Protein AF-X1L739-F1 (afdb_monomer_lite)

Radius of gyration: 18.09 Å; chains: 1; bounding box: 37×36×47 Å

Organism: NCBI:txid412755

Sequence (131 aa):
MDHFLAVVSIPIITRIGLRYIDECPLPSKNNETFREYYNSVFPIDRFNIADANEMVFRTSVKKGNFYLTYRESLQKQKDEYKLFLDFDGFANNIPSEKYLEVTDKLHEIISQEYERTIKEPVYEYMRKKGD

Secondary structure (DSSP, 8-state):
-HHHHTTS---EEEEEEEEEEEEE--SS-SHHHHHHHB---S-TTTS-TTT-S-EEEEEEEEETTEEEEEEEEEEEETTEEEEEEEEEEEEEEEEGGGHHHHHHHHHHHHHHHHHHHB-HHHHHHHHHH--

Foldseek 3Di:
DVVVCVVDPDFWDFKDKDKDKDFFDDPDQFPVSDVQWWPDPPPCVVPTSNPDAKDWDWDWDDDDQKIKIWIWIWHDDPNDIIIMIMIMMMGGTHGPVCNVVSVVVSVVVRVVVVPNTTDPVRVVVVVVVVD

Structure (mmCIF, N/CA/C/O backbone):
data_AF-X1L739-F1
#
_entry.id   AF-X1L739-F1
#
loop_
_atom_site.group_PDB
_atom_site.id
_atom_site.type_symbol
_atom_site.label_atom_id
_atom_site.label_alt_id
_atom_site.label_comp_id
_atom_site.label_asym_id
_atom_site.label_entity_id
_atom_site.label_seq_id
_atom_site.pdbx_PDB_ins_code
_atom_site.Cartn_x
_atom_site.Cartn_y
_atom_site.Cartn_z
_atom_site.occupancy
_atom_site.B_iso_or_equiv
_atom_site.auth_seq_id
_atom_site.auth_comp_id
_atom_site.auth_asym_id
_atom_site.auth_atom_id
_atom_site.pdbx_PDB_model_num
ATOM 1 N N . MET A 1 1 ? -10.446 19.240 17.369 1.00 65.25 1 MET A N 1
ATOM 2 C CA . MET A 1 1 ? -11.460 18.182 17.558 1.00 65.25 1 MET A CA 1
ATOM 3 C C . MET A 1 1 ? -11.833 18.052 19.034 1.00 65.25 1 MET A C 1
ATOM 5 O O . MET A 1 1 ? -13.018 18.007 19.321 1.00 65.25 1 MET A O 1
ATOM 9 N N . ASP A 1 2 ? -10.883 18.135 19.969 1.00 73.25 2 ASP A N 1
ATOM 10 C CA . ASP A 1 2 ? -11.175 18.039 21.416 1.00 73.25 2 ASP A CA 1
ATOM 11 C C . ASP A 1 2 ? -12.203 19.065 21.921 1.00 73.25 2 ASP A C 1
ATOM 13 O O . ASP A 1 2 ? -13.163 18.700 22.589 1.00 73.25 2 ASP A O 1
ATOM 17 N N . HIS A 1 3 ? -12.093 20.335 21.513 1.00 77.12 3 HIS A N 1
ATOM 18 C CA . HIS A 1 3 ? -13.101 21.355 21.844 1.00 77.12 3 HIS A CA 1
ATOM 19 C C . HIS A 1 3 ? -14.485 21.075 21.241 1.00 77.12 3 HIS A C 1
ATOM 21 O O . HIS A 1 3 ? -15.494 21.468 21.814 1.00 77.12 3 HIS A O 1
ATOM 27 N N . PHE A 1 4 ? -14.541 20.400 20.091 1.00 78.12 4 PHE A N 1
ATOM 28 C CA . PHE A 1 4 ? -15.799 20.023 19.453 1.00 78.12 4 PHE A CA 1
ATOM 29 C C . PHE A 1 4 ? -16.448 18.848 20.192 1.00 78.12 4 PHE A C 1
ATOM 31 O O . PHE A 1 4 ? -17.629 18.921 20.514 1.00 78.12 4 PHE A O 1
ATOM 38 N N . LEU A 1 5 ? -15.668 17.821 20.545 1.00 76.62 5 LEU A N 1
ATOM 39 C CA . LEU A 1 5 ? -16.141 16.668 21.320 1.00 76.62 5 LEU A CA 1
ATOM 40 C C . LEU A 1 5 ? -16.535 17.040 22.760 1.00 76.62 5 LEU A C 1
ATOM 42 O O . LEU A 1 5 ? -17.413 16.408 23.338 1.00 76.62 5 LEU A O 1
ATOM 46 N N . ALA A 1 6 ? -15.939 18.095 23.326 1.00 74.38 6 ALA A N 1
ATOM 47 C CA . ALA A 1 6 ? -16.326 18.631 24.631 1.00 74.38 6 ALA A CA 1
ATOM 48 C C . ALA A 1 6 ? -17.724 19.283 24.632 1.00 74.38 6 ALA A C 1
ATOM 50 O O . ALA A 1 6 ? -18.363 19.363 25.678 1.00 74.38 6 ALA A O 1
ATOM 51 N N . VAL A 1 7 ? -18.193 19.756 23.473 1.00 81.25 7 VAL A N 1
ATOM 52 C CA . VAL A 1 7 ? -19.502 20.414 23.309 1.00 81.25 7 VAL A CA 1
ATOM 53 C C . VAL A 1 7 ? -20.534 19.457 22.707 1.00 81.25 7 VAL A C 1
ATOM 55 O O . VAL A 1 7 ? -21.713 19.516 23.051 1.00 81.25 7 VAL A O 1
ATOM 58 N N . VAL A 1 8 ? -20.099 18.558 21.823 1.00 79.19 8 VAL A N 1
ATOM 59 C CA . VAL A 1 8 ? -20.938 17.593 21.111 1.00 79.19 8 VAL A CA 1
ATOM 60 C C . VAL A 1 8 ? -20.492 16.182 21.473 1.00 79.19 8 VAL A C 1
ATOM 62 O O . VAL A 1 8 ? -19.440 15.717 21.039 1.00 79.19 8 VAL A O 1
ATOM 65 N N . SER A 1 9 ? -21.330 15.477 22.234 1.00 78.06 9 SER A N 1
ATOM 66 C CA . SER A 1 9 ? -21.093 14.073 22.571 1.00 78.06 9 SER A CA 1
ATOM 67 C C . SER A 1 9 ? -21.234 13.200 21.326 1.00 78.06 9 SER A C 1
ATOM 69 O O . SER A 1 9 ? -22.338 12.949 20.839 1.00 78.06 9 SER A O 1
ATOM 71 N N . ILE A 1 10 ? -20.101 12.731 20.811 1.00 83.38 10 ILE A N 1
ATOM 72 C CA . ILE A 1 10 ? -20.047 11.637 19.845 1.00 83.38 10 ILE A CA 1
ATOM 73 C C . ILE A 1 10 ? -19.595 10.412 20.633 1.00 83.38 10 ILE A C 1
ATOM 75 O O . ILE A 1 10 ? -18.419 10.324 20.959 1.00 83.38 10 ILE A O 1
ATOM 79 N N . PRO A 1 11 ? -20.475 9.466 20.988 1.00 84.12 11 PRO A N 1
ATOM 80 C CA . PRO A 1 11 ? -20.056 8.311 21.779 1.00 84.12 11 PRO A CA 1
ATOM 81 C C . PRO A 1 11 ? -19.179 7.356 20.959 1.00 84.12 11 PRO A C 1
ATOM 83 O O . PRO A 1 11 ? -18.245 6.756 21.482 1.00 84.12 11 PRO A O 1
ATOM 86 N N . ILE A 1 12 ? -19.474 7.213 19.664 1.00 93.19 12 ILE A N 1
ATOM 87 C CA . ILE A 1 12 ? -18.800 6.274 18.767 1.00 93.19 12 ILE A CA 1
ATOM 88 C C . ILE A 1 12 ? -18.621 6.928 17.396 1.00 93.19 12 ILE A C 1
ATOM 90 O O . ILE A 1 12 ? -19.576 7.419 16.796 1.00 93.19 12 ILE A O 1
ATOM 94 N N . ILE A 1 13 ? -17.400 6.878 16.876 1.00 93.50 13 ILE A N 1
ATOM 95 C CA . ILE A 1 13 ? -17.056 7.175 15.489 1.00 93.50 13 ILE A CA 1
ATOM 96 C C . ILE A 1 13 ? -17.174 5.870 14.696 1.00 93.50 13 ILE A C 1
ATOM 98 O O . ILE A 1 13 ? -16.480 4.891 14.970 1.00 93.50 13 ILE A O 1
ATOM 102 N N . THR A 1 14 ? -18.060 5.836 13.702 1.00 95.56 14 THR A N 1
ATOM 103 C CA . THR A 1 14 ? -18.358 4.612 12.935 1.00 95.56 14 THR A CA 1
ATOM 104 C C . THR A 1 14 ? -17.152 4.092 12.163 1.00 95.56 14 THR A C 1
ATOM 10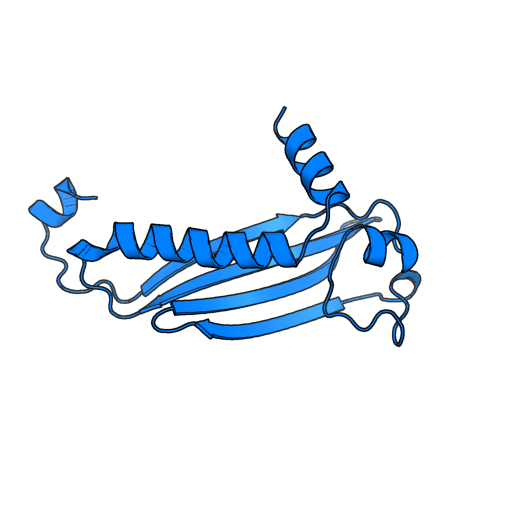6 O O . THR A 1 14 ? -16.930 2.882 12.135 1.00 95.56 14 THR A O 1
ATOM 109 N N . ARG A 1 15 ? -16.351 4.990 11.580 1.00 95.56 15 ARG A N 1
ATOM 110 C CA . ARG A 1 15 ? -15.107 4.661 10.883 1.00 95.56 15 ARG A CA 1
ATOM 111 C C . ARG A 1 15 ? -14.105 5.803 10.985 1.00 95.56 15 ARG A C 1
ATOM 113 O O . ARG A 1 15 ? -14.437 6.945 10.682 1.00 95.56 15 ARG A O 1
ATOM 120 N N . ILE A 1 16 ? -12.863 5.460 11.300 1.00 97.00 16 ILE A N 1
ATOM 121 C CA . ILE A 1 16 ? -11.695 6.312 11.063 1.00 97.00 16 ILE A CA 1
ATOM 122 C C . ILE A 1 16 ? -10.875 5.639 9.972 1.00 97.00 16 ILE A C 1
ATOM 124 O O . ILE A 1 16 ? -10.650 4.431 10.026 1.00 97.00 16 ILE A O 1
ATOM 128 N N . GLY A 1 17 ? -10.460 6.401 8.966 1.00 97.19 17 GLY A N 1
ATOM 129 C CA . GLY A 1 17 ? -9.564 5.897 7.936 1.00 97.19 17 GLY A CA 1
ATOM 130 C C . GLY A 1 17 ? -8.531 6.929 7.538 1.00 97.19 17 GLY A C 1
ATOM 131 O O . GLY A 1 17 ? -8.786 8.129 7.605 1.00 97.19 17 GLY A O 1
ATOM 132 N N . LEU A 1 18 ? -7.385 6.421 7.118 1.00 97.75 18 LEU A N 1
ATOM 133 C CA . LEU A 1 18 ? -6.225 7.166 6.679 1.00 97.75 18 LEU A CA 1
ATOM 134 C C . LEU A 1 18 ? -5.720 6.506 5.400 1.00 97.75 18 LEU A C 1
ATOM 136 O O . LEU A 1 18 ? -5.549 5.288 5.359 1.00 97.75 18 LEU A O 1
ATOM 140 N N . ARG A 1 19 ? -5.514 7.304 4.353 1.00 97.50 19 ARG A N 1
ATOM 141 C CA . ARG A 1 19 ? -5.125 6.793 3.043 1.00 97.50 19 ARG A CA 1
ATOM 142 C C . ARG A 1 19 ? -3.943 7.567 2.491 1.00 97.50 19 ARG A C 1
ATOM 144 O O . ARG A 1 19 ? -4.006 8.792 2.416 1.00 97.50 19 ARG A O 1
ATOM 151 N N . TYR A 1 20 ? -2.922 6.835 2.067 1.00 96.12 20 TYR A N 1
ATOM 152 C CA . TYR A 1 20 ? -1.761 7.360 1.359 1.00 96.12 20 TYR A CA 1
ATOM 153 C C . TYR A 1 20 ? -1.761 6.806 -0.058 1.00 96.12 20 TYR A C 1
ATOM 155 O O . TYR A 1 20 ? -1.925 5.603 -0.256 1.00 96.12 20 TYR A O 1
ATOM 163 N N . ILE A 1 21 ? -1.632 7.700 -1.034 1.00 95.38 21 ILE A N 1
ATOM 164 C CA . ILE A 1 21 ? -1.532 7.348 -2.447 1.00 95.38 21 ILE A CA 1
ATOM 165 C C . ILE A 1 21 ? -0.303 8.055 -2.984 1.00 95.38 21 ILE A C 1
ATOM 167 O O . ILE A 1 21 ? -0.296 9.282 -3.077 1.00 95.38 21 ILE A O 1
ATOM 171 N N . ASP A 1 22 ? 0.696 7.273 -3.361 1.00 93.06 22 ASP A N 1
ATOM 172 C CA . ASP A 1 22 ? 1.959 7.785 -3.857 1.00 93.06 22 ASP A CA 1
ATOM 173 C C . ASP A 1 22 ? 2.152 7.415 -5.321 1.00 93.06 22 ASP A C 1
ATOM 175 O O . ASP A 1 22 ? 1.992 6.267 -5.741 1.00 93.06 22 ASP A O 1
ATOM 179 N N . GLU A 1 23 ? 2.509 8.431 -6.101 1.00 92.50 23 GLU A N 1
ATOM 180 C CA . GLU A 1 23 ? 3.074 8.263 -7.431 1.00 92.50 23 GLU A CA 1
ATOM 181 C C . GLU A 1 23 ? 4.578 8.030 -7.274 1.00 92.50 23 GLU A C 1
ATOM 183 O O . GLU A 1 23 ? 5.332 8.957 -6.960 1.00 92.50 23 GLU A O 1
ATOM 188 N N . CYS A 1 24 ? 5.005 6.787 -7.465 1.00 92.00 24 CYS A N 1
ATOM 189 C CA . CYS A 1 24 ? 6.376 6.367 -7.227 1.00 92.00 24 CYS A CA 1
ATOM 190 C C . CYS A 1 24 ? 7.202 6.378 -8.529 1.00 92.00 24 CYS A C 1
ATOM 192 O O . CYS A 1 24 ? 6.665 6.157 -9.622 1.00 92.00 24 CYS A O 1
ATOM 194 N N . PRO A 1 25 ? 8.521 6.633 -8.441 1.00 90.56 25 PRO A N 1
ATOM 195 C CA . PRO A 1 25 ? 9.383 6.743 -9.610 1.00 90.56 25 PRO A CA 1
ATOM 196 C C . PRO A 1 25 ? 9.555 5.394 -10.317 1.00 90.56 25 PRO A C 1
ATOM 198 O O . PRO A 1 25 ? 9.890 4.384 -9.702 1.00 90.56 25 PRO A O 1
ATOM 201 N N . LEU A 1 26 ? 9.413 5.384 -11.640 1.00 91.94 26 LEU A N 1
ATOM 202 C CA . LEU A 1 26 ? 9.776 4.242 -12.478 1.00 91.94 26 LEU A CA 1
ATOM 203 C C . LEU A 1 26 ? 10.653 4.736 -13.638 1.00 91.94 26 LEU A C 1
ATOM 205 O O . LEU A 1 26 ? 10.141 4.947 -14.736 1.00 91.94 26 LEU A O 1
ATOM 209 N N . PRO A 1 27 ? 11.963 4.964 -13.410 1.00 91.00 27 PRO A N 1
ATOM 210 C CA . PRO A 1 27 ? 12.843 5.590 -14.405 1.00 91.00 27 PRO A CA 1
ATOM 211 C C . PRO A 1 27 ? 12.937 4.814 -15.719 1.00 91.00 27 PRO A C 1
ATOM 213 O O . PRO A 1 27 ? 13.209 5.377 -16.776 1.00 91.00 27 PRO A O 1
ATOM 216 N N . SER A 1 28 ? 12.746 3.499 -15.661 1.00 93.12 28 SER A N 1
ATOM 217 C CA . SER A 1 28 ? 12.672 2.632 -16.828 1.00 93.12 28 SER A CA 1
ATOM 218 C C . SER A 1 28 ? 11.700 1.491 -16.555 1.00 93.12 28 SER A C 1
ATOM 220 O O . SER A 1 28 ? 11.721 0.874 -15.491 1.00 93.12 28 SER A O 1
ATOM 222 N N . LYS A 1 29 ? 10.833 1.203 -17.527 1.00 93.25 29 LYS A N 1
ATOM 223 C CA . LYS A 1 29 ? 9.832 0.133 -17.444 1.00 93.25 29 LYS A CA 1
ATOM 224 C C . LYS A 1 29 ? 10.456 -1.205 -17.851 1.00 93.25 29 LYS A C 1
ATOM 226 O O . LYS A 1 29 ? 10.187 -1.721 -18.931 1.00 93.25 29 LYS A O 1
ATOM 231 N N . ASN A 1 30 ? 11.323 -1.739 -17.000 1.00 95.38 30 ASN A N 1
ATOM 232 C CA . ASN A 1 30 ? 11.928 -3.061 -17.158 1.00 95.38 30 ASN A CA 1
ATOM 233 C C . ASN A 1 30 ? 11.999 -3.781 -15.802 1.00 95.38 30 ASN A C 1
ATOM 235 O O . ASN A 1 30 ? 11.826 -3.169 -14.744 1.00 95.38 30 ASN A O 1
ATOM 239 N N . ASN A 1 31 ? 12.211 -5.094 -15.841 1.00 96.19 31 ASN A N 1
ATOM 240 C CA . ASN A 1 31 ? 12.191 -5.928 -14.644 1.00 96.19 31 ASN A CA 1
ATOM 241 C C . ASN A 1 31 ? 13.358 -5.615 -13.697 1.00 96.19 31 ASN A C 1
ATOM 243 O O . ASN A 1 31 ? 13.200 -5.732 -12.484 1.00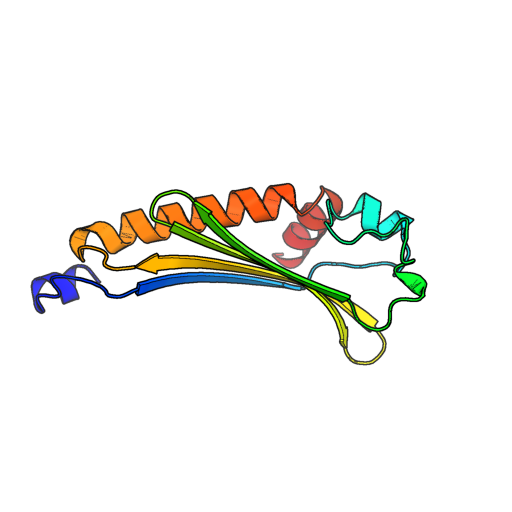 96.19 31 ASN A O 1
ATOM 247 N N . GLU A 1 32 ? 14.519 -5.226 -14.222 1.00 96.62 32 GLU A N 1
ATOM 248 C CA . GLU A 1 32 ? 15.712 -4.900 -13.439 1.00 96.62 32 GLU A CA 1
ATOM 249 C C . GLU A 1 32 ? 15.461 -3.682 -12.546 1.00 96.62 32 GLU A C 1
ATOM 251 O O . GLU A 1 32 ? 15.562 -3.784 -11.323 1.00 96.62 32 GLU A O 1
ATOM 256 N N . THR A 1 33 ? 15.030 -2.568 -13.141 1.00 95.25 33 THR A N 1
ATOM 257 C CA . THR A 1 33 ? 14.656 -1.339 -12.436 1.00 95.25 33 THR A CA 1
ATOM 258 C C . THR A 1 33 ? 13.528 -1.605 -11.445 1.00 95.25 33 THR A C 1
ATOM 260 O O . THR A 1 33 ? 13.571 -1.131 -10.312 1.00 95.25 33 THR A O 1
ATOM 263 N N . PHE A 1 34 ? 12.532 -2.408 -11.823 1.00 95.38 34 PHE A N 1
ATOM 264 C CA . PHE A 1 34 ? 11.423 -2.712 -10.925 1.00 95.38 34 PHE A CA 1
ATOM 265 C C . PHE A 1 34 ? 11.871 -3.490 -9.678 1.00 95.38 34 PHE A C 1
ATOM 267 O O . PHE A 1 34 ? 11.470 -3.148 -8.566 1.00 95.38 34 PHE A O 1
ATOM 274 N N . ARG A 1 35 ? 12.762 -4.482 -9.836 1.00 96.38 35 ARG A N 1
ATOM 275 C CA . ARG A 1 35 ? 13.374 -5.211 -8.708 1.00 96.38 35 ARG A CA 1
ATOM 276 C C . ARG A 1 35 ? 14.254 -4.318 -7.854 1.00 96.38 35 ARG A C 1
ATOM 278 O O . ARG A 1 35 ? 14.319 -4.526 -6.647 1.00 96.38 35 ARG A O 1
ATOM 285 N N . GLU A 1 36 ? 14.968 -3.380 -8.456 1.00 97.00 36 GLU A N 1
ATOM 286 C CA . GLU A 1 36 ? 15.854 -2.466 -7.737 1.00 97.00 36 GLU A CA 1
ATOM 287 C C . GLU A 1 36 ? 15.067 -1.476 -6.866 1.00 97.00 36 GLU A C 1
ATOM 289 O O . GLU A 1 36 ? 15.489 -1.170 -5.752 1.00 97.00 36 GLU A O 1
ATOM 294 N N . TYR A 1 37 ? 13.896 -1.033 -7.330 1.00 96.50 37 TYR A N 1
ATOM 295 C CA . TYR A 1 37 ? 13.112 0.013 -6.668 1.00 96.50 37 TYR A CA 1
ATOM 296 C C . TYR A 1 37 ? 12.051 -0.534 -5.702 1.00 96.50 37 TYR A C 1
ATOM 298 O O . TYR A 1 37 ? 11.704 0.151 -4.739 1.00 96.50 37 TYR A O 1
ATOM 306 N N . TYR A 1 38 ? 11.550 -1.756 -5.921 1.00 96.81 38 TYR A N 1
ATOM 307 C CA . TYR A 1 38 ? 10.381 -2.272 -5.205 1.00 96.81 38 TYR A CA 1
ATOM 308 C C . TYR A 1 38 ? 10.545 -3.723 -4.737 1.00 96.81 38 TYR A C 1
ATOM 310 O O . TYR A 1 38 ? 11.191 -4.555 -5.378 1.00 96.81 38 TYR A O 1
ATOM 318 N N . ASN A 1 39 ? 9.905 -4.046 -3.614 1.00 96.56 39 ASN A N 1
ATOM 319 C CA . ASN A 1 39 ? 9.558 -5.405 -3.195 1.00 96.56 39 ASN A CA 1
ATOM 320 C C . ASN A 1 39 ? 8.126 -5.723 -3.655 1.00 96.56 39 ASN A C 1
ATOM 322 O O . ASN A 1 39 ? 7.240 -5.996 -2.846 1.00 96.56 39 ASN A O 1
ATOM 326 N N . SER A 1 40 ? 7.894 -5.623 -4.963 1.00 94.00 40 SER A N 1
ATOM 327 C CA . SER A 1 40 ? 6.570 -5.830 -5.547 1.00 94.00 40 SER A CA 1
ATOM 328 C C . SER A 1 40 ? 6.076 -7.266 -5.368 1.00 94.00 40 SER A C 1
ATOM 330 O O . SER A 1 40 ? 6.843 -8.229 -5.426 1.00 94.00 40 SER A O 1
ATOM 332 N N . VAL A 1 41 ? 4.761 -7.404 -5.215 1.00 92.44 41 VAL A N 1
ATOM 333 C CA . VAL A 1 41 ? 4.069 -8.701 -5.230 1.00 92.44 41 VAL A CA 1
ATOM 334 C C . VAL A 1 41 ? 3.736 -9.170 -6.648 1.00 92.44 41 VAL A C 1
ATOM 336 O O . VAL A 1 41 ? 3.302 -10.309 -6.839 1.00 92.44 41 VAL A O 1
ATOM 339 N N . PHE A 1 42 ? 3.904 -8.307 -7.653 1.00 92.56 42 PHE A N 1
ATOM 340 C CA . PHE A 1 42 ? 3.660 -8.659 -9.042 1.00 92.56 42 PHE A CA 1
ATOM 341 C C . PHE A 1 42 ? 4.713 -9.671 -9.528 1.00 92.56 42 PHE A C 1
ATOM 343 O O . PHE A 1 42 ? 5.913 -9.432 -9.377 1.00 92.56 42 PHE A O 1
ATOM 350 N N . PRO A 1 43 ? 4.308 -10.807 -10.129 1.00 94.00 43 PRO A N 1
ATOM 351 C CA . PRO A 1 43 ? 5.236 -11.874 -10.484 1.00 94.00 43 PRO A CA 1
ATOM 352 C C . PRO A 1 43 ? 5.973 -11.553 -11.793 1.00 94.00 43 PRO A C 1
ATOM 354 O O . PRO A 1 43 ? 5.708 -12.153 -12.836 1.00 94.00 43 PRO A O 1
ATOM 357 N N . ILE A 1 44 ? 6.921 -10.617 -11.726 1.00 93.56 44 ILE A N 1
ATOM 358 C CA . ILE A 1 44 ? 7.725 -10.119 -12.857 1.00 93.56 44 ILE A CA 1
ATOM 359 C C . ILE A 1 44 ? 8.523 -11.199 -13.599 1.00 93.56 44 ILE A C 1
ATOM 361 O O . ILE A 1 44 ? 8.840 -11.032 -14.775 1.00 93.56 44 ILE A O 1
ATOM 365 N N . ASP A 1 45 ? 8.816 -12.327 -12.947 1.00 93.25 45 ASP A N 1
ATOM 366 C CA . ASP A 1 45 ? 9.454 -13.485 -13.590 1.00 93.25 45 ASP A CA 1
ATOM 367 C C . ASP A 1 45 ? 8.510 -14.199 -14.569 1.00 93.25 45 ASP A C 1
ATOM 369 O O . ASP A 1 45 ? 8.956 -14.867 -15.497 1.00 93.25 45 ASP A O 1
ATOM 373 N N . ARG A 1 46 ? 7.193 -14.066 -14.362 1.00 95.12 46 ARG A N 1
ATOM 374 C CA . ARG A 1 46 ? 6.151 -14.641 -15.224 1.00 95.12 46 ARG A CA 1
ATOM 375 C C . ARG A 1 46 ? 5.622 -13.635 -16.237 1.00 95.12 46 ARG A C 1
ATOM 377 O O . ARG A 1 46 ? 5.266 -14.027 -17.343 1.00 95.12 46 ARG A O 1
ATOM 384 N N . PHE A 1 47 ? 5.538 -12.365 -15.850 1.00 95.00 47 PHE A N 1
ATOM 385 C CA . PHE A 1 47 ? 5.018 -11.290 -16.686 1.00 95.00 47 PHE A CA 1
ATOM 386 C C . PHE A 1 47 ? 6.025 -10.146 -16.718 1.00 95.00 47 PHE A C 1
ATOM 388 O O . PHE A 1 47 ? 6.163 -9.409 -15.745 1.00 95.00 47 PHE A O 1
ATOM 395 N N . ASN A 1 48 ? 6.729 -9.995 -17.838 1.00 94.56 48 ASN A N 1
ATOM 396 C CA . ASN A 1 48 ? 7.685 -8.910 -18.008 1.00 94.56 48 ASN A CA 1
ATOM 397 C C . ASN A 1 48 ? 6.968 -7.555 -17.941 1.00 94.56 48 ASN A C 1
ATOM 399 O O . ASN A 1 48 ? 6.026 -7.302 -18.696 1.00 94.56 48 ASN A O 1
ATOM 403 N N . ILE A 1 49 ? 7.421 -6.670 -17.052 1.00 94.44 49 ILE A N 1
ATOM 404 C CA . ILE A 1 49 ? 6.795 -5.360 -16.876 1.00 94.44 49 ILE A CA 1
ATOM 405 C C . ILE A 1 49 ? 6.935 -4.487 -18.126 1.00 94.44 49 ILE A C 1
ATOM 407 O O . ILE A 1 49 ? 6.057 -3.668 -18.390 1.00 94.44 49 ILE A O 1
ATOM 411 N N . ALA A 1 50 ? 7.981 -4.688 -18.936 1.00 94.44 50 ALA A N 1
ATOM 412 C CA . ALA A 1 50 ? 8.157 -3.972 -20.199 1.00 94.44 50 ALA A CA 1
ATOM 413 C C . ALA A 1 50 ? 6.951 -4.170 -21.133 1.00 94.44 50 ALA A C 1
ATOM 415 O O . ALA A 1 50 ? 6.464 -3.206 -21.728 1.00 94.44 50 ALA A O 1
ATOM 416 N N . ASP A 1 51 ? 6.387 -5.377 -21.139 1.00 94.19 51 ASP A N 1
ATOM 417 C CA . ASP A 1 51 ? 5.272 -5.780 -22.000 1.00 94.19 51 ASP A CA 1
ATOM 418 C C . ASP A 1 51 ? 3.893 -5.573 -21.339 1.00 94.19 51 ASP A C 1
ATOM 420 O O . ASP A 1 51 ? 2.855 -5.656 -21.997 1.00 94.19 51 ASP A O 1
ATOM 424 N N . ALA A 1 52 ? 3.848 -5.272 -20.035 1.00 92.25 52 ALA A N 1
ATOM 425 C CA . ALA A 1 52 ? 2.602 -5.104 -19.288 1.00 92.25 52 ALA A CA 1
ATOM 426 C C . ALA A 1 52 ? 1.891 -3.782 -19.637 1.00 92.25 52 ALA A C 1
ATOM 428 O O . ALA A 1 52 ? 2.401 -2.700 -19.348 1.00 92.25 52 ALA A O 1
ATOM 429 N N . ASN A 1 53 ? 0.697 -3.846 -20.227 1.00 89.69 53 ASN A N 1
ATOM 430 C CA . ASN A 1 53 ? -0.109 -2.647 -20.516 1.00 89.69 53 ASN A CA 1
ATOM 431 C C . ASN A 1 53 ? -0.864 -2.124 -19.285 1.00 89.69 53 ASN A C 1
ATOM 433 O O . ASN A 1 53 ? -1.085 -0.923 -19.153 1.00 89.69 53 ASN A O 1
ATOM 437 N N . GLU A 1 54 ? -1.240 -3.027 -18.383 1.00 89.75 54 GLU A N 1
ATOM 438 C CA . GLU A 1 54 ? -1.918 -2.729 -17.127 1.00 89.75 54 GLU A CA 1
ATOM 439 C C . GLU A 1 54 ? -1.434 -3.714 -16.061 1.00 89.75 54 GLU A C 1
ATOM 441 O O . GLU A 1 54 ? -1.231 -4.899 -16.334 1.00 89.75 54 GLU A O 1
ATOM 446 N N . MET A 1 55 ? -1.258 -3.218 -14.840 1.00 94.00 55 MET A N 1
ATOM 447 C CA . MET A 1 55 ? -0.982 -4.032 -13.663 1.00 94.00 55 MET A CA 1
ATOM 448 C C . MET A 1 55 ? -1.844 -3.515 -12.526 1.00 94.00 55 MET A C 1
ATOM 450 O O . MET A 1 55 ? -1.802 -2.324 -12.225 1.00 94.00 55 MET A O 1
ATOM 454 N N . VAL A 1 56 ? -2.595 -4.401 -11.876 1.00 95.19 56 VAL A N 1
ATOM 455 C CA . VAL A 1 56 ? -3.303 -4.085 -10.636 1.00 95.19 56 VAL A CA 1
ATOM 456 C C . VAL A 1 56 ? -3.207 -5.279 -9.702 1.00 95.19 56 VAL A C 1
ATOM 458 O O . VAL A 1 56 ? -3.701 -6.363 -10.007 1.00 95.19 56 VAL A O 1
ATOM 461 N N . PHE A 1 57 ? -2.619 -5.058 -8.536 1.00 95.69 57 PHE A N 1
ATOM 462 C CA . PHE A 1 57 ? -2.751 -5.941 -7.391 1.00 95.69 57 PHE A CA 1
ATOM 463 C C . PHE A 1 57 ? -3.502 -5.204 -6.290 1.00 95.69 57 PHE A C 1
ATOM 465 O O . PHE A 1 57 ? -3.245 -4.029 -6.039 1.00 95.69 57 PHE A O 1
ATOM 472 N N . ARG A 1 58 ? -4.429 -5.888 -5.618 1.00 96.69 58 ARG A N 1
ATOM 473 C CA . ARG A 1 58 ? -5.113 -5.355 -4.442 1.00 96.69 58 ARG A CA 1
ATOM 474 C C . ARG A 1 58 ? -5.354 -6.464 -3.437 1.00 96.69 58 ARG A C 1
ATOM 476 O O . ARG A 1 58 ? -5.859 -7.526 -3.790 1.00 96.69 58 ARG A O 1
ATOM 483 N N . THR A 1 59 ? -5.084 -6.166 -2.177 1.00 96.88 59 THR A N 1
ATOM 484 C CA . THR A 1 59 ? -5.474 -7.009 -1.051 1.00 96.88 59 THR A CA 1
ATOM 485 C C . THR A 1 59 ? -6.006 -6.153 0.087 1.00 96.88 59 THR A C 1
ATOM 487 O O . THR A 1 59 ? -5.602 -5.004 0.248 1.00 96.88 59 THR A O 1
ATOM 490 N N . SER A 1 60 ? -6.914 -6.714 0.878 1.00 97.38 60 SER A N 1
ATOM 491 C CA . SER A 1 60 ? -7.401 -6.110 2.114 1.00 97.38 60 SER A CA 1
ATOM 492 C C . SER A 1 60 ? -7.232 -7.123 3.232 1.00 97.38 60 SER A C 1
ATOM 494 O O . SER A 1 60 ? -7.779 -8.224 3.170 1.00 97.38 60 SER A O 1
ATOM 496 N N . VAL A 1 61 ? -6.470 -6.751 4.254 1.00 96.62 61 VAL A N 1
ATOM 497 C CA . VAL A 1 61 ? -6.132 -7.627 5.375 1.00 96.62 61 VAL A CA 1
ATOM 498 C C . VAL A 1 61 ? -6.567 -7.003 6.691 1.00 96.62 61 VAL A C 1
ATOM 500 O O . VAL A 1 61 ? -6.497 -5.788 6.881 1.00 96.62 61 VAL A O 1
ATOM 503 N N . LYS A 1 62 ? -7.014 -7.846 7.622 1.00 97.00 62 LYS A N 1
ATOM 504 C CA . LYS A 1 62 ? -7.297 -7.442 8.999 1.00 97.00 62 LYS A CA 1
ATOM 505 C C . LYS A 1 62 ? -6.013 -7.554 9.826 1.00 97.00 62 LYS A C 1
ATOM 507 O O . LYS A 1 62 ? -5.406 -8.620 9.872 1.00 97.00 62 LYS A O 1
ATOM 512 N N . LYS A 1 63 ? -5.620 -6.470 10.495 1.00 94.12 63 LYS A N 1
ATOM 513 C CA . LYS A 1 63 ? -4.464 -6.379 11.402 1.00 94.12 63 LYS A CA 1
ATOM 514 C C . LYS A 1 63 ? -4.975 -6.036 1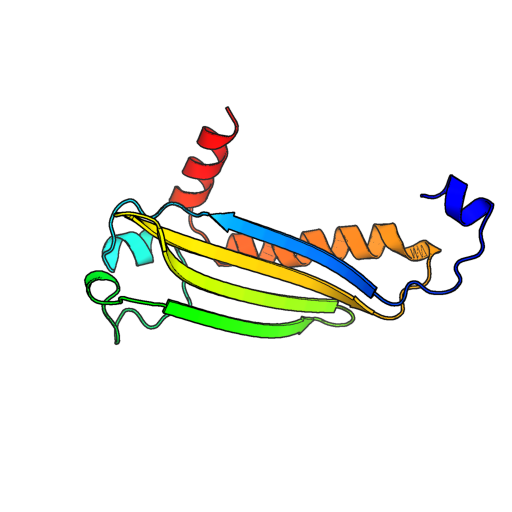2.808 1.00 94.12 63 LYS A C 1
ATOM 516 O O . LYS A 1 63 ? -5.058 -4.874 13.198 1.00 94.12 63 LYS A O 1
ATOM 521 N N . GLY A 1 64 ? -5.397 -7.057 13.557 1.00 93.88 64 GLY A N 1
ATOM 522 C CA . GLY A 1 64 ? -6.036 -6.869 14.865 1.00 93.88 64 GLY A CA 1
ATOM 523 C C . GLY A 1 64 ? -7.387 -6.154 14.743 1.00 93.88 64 GLY A C 1
ATOM 524 O O . GLY A 1 64 ? -8.298 -6.666 14.092 1.00 93.88 64 GLY A O 1
ATOM 525 N N . ASN A 1 65 ? -7.512 -4.974 15.354 1.00 95.12 65 ASN A N 1
ATOM 526 C CA . ASN A 1 65 ? -8.713 -4.126 15.269 1.00 95.12 65 ASN A CA 1
ATOM 527 C C . ASN A 1 65 ? -8.725 -3.196 14.043 1.00 95.12 65 ASN A C 1
ATOM 529 O O . ASN A 1 65 ? -9.711 -2.498 13.809 1.00 95.12 65 ASN A O 1
ATOM 533 N N . PHE A 1 66 ? -7.648 -3.201 13.261 1.00 98.06 66 PHE A N 1
ATOM 534 C CA . PHE A 1 66 ? -7.472 -2.363 12.086 1.00 98.06 66 PHE A CA 1
ATOM 535 C C . PHE A 1 66 ? -7.584 -3.194 10.811 1.00 98.06 66 PHE A C 1
ATOM 537 O O . PHE A 1 66 ? -7.494 -4.425 10.813 1.00 98.06 66 PHE A O 1
ATOM 544 N N . TYR A 1 67 ? -7.739 -2.496 9.702 1.00 98.31 67 TYR A N 1
ATOM 545 C CA . TYR A 1 67 ? -7.733 -3.037 8.358 1.00 98.31 67 TYR A CA 1
ATOM 546 C C . TYR A 1 67 ? -6.729 -2.246 7.536 1.00 98.31 67 TYR A C 1
ATOM 548 O O . TYR A 1 67 ? -6.594 -1.041 7.725 1.00 98.31 67 TYR A O 1
ATOM 556 N N . LEU A 1 68 ? -6.039 -2.928 6.630 1.00 98.19 68 LEU A N 1
ATOM 557 C CA . LEU A 1 68 ? -5.160 -2.312 5.650 1.00 98.19 68 LEU A CA 1
ATOM 558 C C . LEU A 1 68 ? -5.526 -2.853 4.277 1.00 98.19 68 LEU A C 1
ATOM 560 O O . LEU A 1 68 ? -5.473 -4.062 4.045 1.00 98.19 68 LEU A O 1
ATOM 564 N N . THR A 1 69 ? -5.886 -1.957 3.372 1.00 98.12 69 THR A N 1
ATOM 565 C CA . THR A 1 69 ? -5.923 -2.249 1.945 1.00 98.12 69 THR A CA 1
ATOM 566 C C . THR A 1 69 ? -4.610 -1.795 1.335 1.00 98.12 69 THR A C 1
ATOM 568 O O . THR A 1 69 ? -4.279 -0.620 1.430 1.00 98.12 69 THR A O 1
ATOM 571 N N . TYR A 1 70 ? -3.894 -2.721 0.708 1.00 97.56 70 TYR A N 1
ATOM 572 C CA . TYR A 1 70 ? -2.725 -2.441 -0.117 1.00 97.56 70 TYR A CA 1
ATOM 573 C C . TYR A 1 70 ? -3.111 -2.604 -1.583 1.00 97.56 70 TYR A C 1
ATOM 575 O O . TYR A 1 70 ? -3.732 -3.607 -1.960 1.00 97.56 70 TYR A O 1
ATOM 583 N N . ARG A 1 71 ? -2.743 -1.629 -2.409 1.00 97.56 71 ARG A N 1
ATOM 584 C CA . ARG A 1 71 ? -2.883 -1.684 -3.856 1.00 97.56 71 ARG A CA 1
ATOM 585 C C . ARG A 1 71 ? -1.613 -1.186 -4.527 1.00 97.56 71 ARG A C 1
ATOM 587 O O . ARG A 1 71 ? -1.087 -0.132 -4.198 1.00 97.56 71 ARG A O 1
ATOM 594 N N . GLU A 1 72 ? -1.205 -1.930 -5.540 1.00 96.12 72 GLU A N 1
ATOM 595 C CA . GLU A 1 72 ? -0.119 -1.582 -6.442 1.00 96.12 72 GLU A CA 1
ATOM 596 C C . GLU A 1 72 ? -0.677 -1.560 -7.857 1.00 96.12 72 GLU A C 1
ATOM 598 O O . GLU A 1 72 ? -1.357 -2.504 -8.276 1.00 96.12 72 GLU A O 1
ATOM 603 N N . SER A 1 73 ? -0.448 -0.474 -8.594 1.00 96.12 73 SER A N 1
ATOM 604 C CA . SER A 1 73 ? -0.905 -0.402 -9.979 1.00 96.12 73 SER A CA 1
ATOM 605 C C . SER A 1 73 ? 0.053 0.317 -10.908 1.00 96.12 73 SER A C 1
ATOM 607 O O . SER A 1 73 ? 0.529 1.401 -10.591 1.00 96.12 73 SER A O 1
ATOM 609 N N . LEU A 1 74 ? 0.283 -0.276 -12.078 1.00 94.88 74 LEU A N 1
ATOM 610 C CA . LEU A 1 74 ? 0.988 0.356 -13.184 1.00 94.88 74 LEU A CA 1
ATOM 611 C C . LEU A 1 74 ? -0.052 0.962 -14.120 1.00 94.88 74 LEU A C 1
ATOM 613 O O . LEU A 1 74 ? -0.906 0.245 -14.644 1.00 94.88 74 LEU A O 1
ATOM 617 N N . GLN A 1 75 ? 0.025 2.270 -14.331 1.00 90.94 75 GLN A N 1
ATOM 618 C CA . GLN A 1 75 ? -0.901 2.992 -15.196 1.00 90.94 75 GLN A CA 1
ATOM 619 C C . GLN A 1 75 ? -0.123 3.827 -16.205 1.00 90.94 75 GLN A C 1
ATOM 621 O O . GLN A 1 75 ? 0.871 4.470 -15.862 1.00 90.94 75 GLN A O 1
ATOM 626 N N . LYS A 1 76 ? -0.592 3.847 -17.452 1.00 87.25 76 LYS A N 1
ATOM 627 C CA . LYS A 1 76 ? -0.076 4.765 -18.465 1.00 87.25 76 LYS A CA 1
ATOM 628 C C . LYS A 1 76 ? -0.722 6.137 -18.267 1.00 87.25 76 LYS A C 1
ATOM 630 O O . LYS A 1 76 ? -1.936 6.273 -18.404 1.00 87.25 76 LYS A O 1
ATOM 635 N N . GLN A 1 77 ? 0.077 7.151 -17.954 1.00 84.00 77 GLN A N 1
ATOM 636 C CA . GLN A 1 77 ? -0.351 8.547 -17.933 1.00 84.00 77 GLN A CA 1
ATOM 637 C C . GLN A 1 77 ? 0.366 9.304 -19.048 1.00 84.00 77 GLN A C 1
ATOM 639 O O . GLN A 1 77 ? 1.582 9.469 -19.011 1.00 84.00 77 GLN A O 1
ATOM 644 N N . LYS A 1 78 ? -0.395 9.791 -20.035 1.00 84.06 78 LYS A N 1
ATOM 645 C CA . LYS A 1 78 ? 0.159 10.342 -21.286 1.00 84.06 78 LYS A CA 1
ATOM 646 C C . LYS A 1 78 ? 1.047 9.291 -21.973 1.00 84.06 78 LYS A C 1
ATOM 648 O O . LYS A 1 78 ? 0.542 8.214 -22.285 1.00 84.06 78 LYS A O 1
ATOM 653 N N . ASP A 1 79 ? 2.334 9.571 -22.164 1.00 84.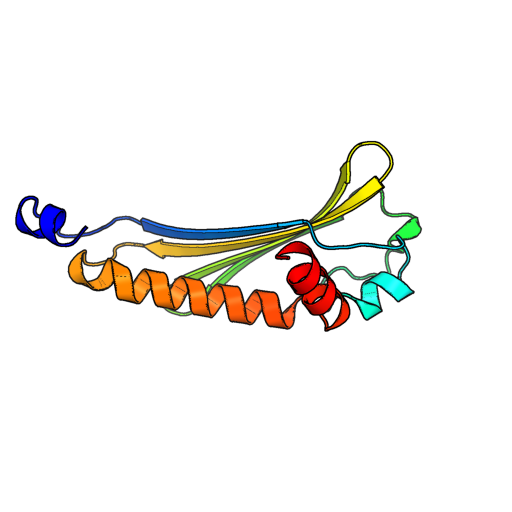44 79 ASP A N 1
ATOM 654 C CA . ASP A 1 79 ? 3.298 8.678 -22.818 1.00 84.44 79 ASP A CA 1
ATOM 655 C C . ASP A 1 79 ? 4.216 7.933 -21.837 1.00 84.44 79 ASP A C 1
ATOM 657 O O . ASP A 1 79 ? 5.052 7.137 -22.261 1.00 84.44 79 ASP A O 1
ATOM 661 N N . GLU A 1 80 ? 4.022 8.122 -20.530 1.00 85.38 80 GLU A N 1
ATOM 662 C CA . GLU A 1 80 ? 4.849 7.517 -19.486 1.00 85.38 80 GLU A CA 1
ATOM 663 C C . GLU A 1 80 ? 4.043 6.529 -18.639 1.00 85.38 80 GLU A C 1
ATOM 665 O O . GLU A 1 80 ? 2.856 6.718 -18.358 1.00 85.38 80 GLU A O 1
ATOM 670 N N . TYR A 1 81 ? 4.697 5.448 -18.220 1.00 88.94 81 TYR A N 1
ATOM 671 C CA . TYR A 1 81 ? 4.131 4.517 -17.252 1.00 88.94 81 TYR A CA 1
ATOM 672 C C . TYR A 1 81 ? 4.522 4.942 -15.844 1.00 88.94 81 TYR A C 1
ATOM 674 O O . TYR A 1 81 ? 5.691 5.202 -15.570 1.00 88.94 81 TYR A O 1
ATOM 682 N N . LYS A 1 82 ? 3.538 4.965 -14.948 1.00 89.50 82 LYS A N 1
ATOM 683 C CA . LYS A 1 82 ? 3.715 5.338 -13.549 1.00 89.50 82 LYS A CA 1
ATOM 684 C C . LYS A 1 82 ? 3.246 4.222 -12.636 1.00 89.50 82 LYS A C 1
ATOM 686 O O . LYS A 1 82 ? 2.224 3.584 -12.910 1.00 89.50 82 LYS A O 1
ATOM 691 N N . LEU A 1 83 ? 3.991 4.005 -11.557 1.00 94.25 83 LEU A N 1
ATOM 692 C CA . LEU A 1 83 ? 3.594 3.099 -10.491 1.00 94.25 83 LEU A CA 1
ATOM 693 C C . LEU A 1 83 ? 2.869 3.893 -9.405 1.00 94.25 83 LEU A C 1
ATOM 695 O O . LEU A 1 83 ? 3.377 4.902 -8.921 1.00 94.25 83 LEU A O 1
ATOM 699 N N . PHE A 1 84 ? 1.696 3.412 -9.017 1.00 95.19 84 PHE A N 1
ATOM 700 C CA . PHE A 1 84 ? 0.933 3.933 -7.895 1.00 95.19 84 PHE A CA 1
ATOM 701 C C . PHE A 1 84 ? 0.905 2.907 -6.779 1.00 95.19 84 PHE A C 1
ATOM 703 O O . PHE A 1 84 ? 0.464 1.772 -7.001 1.00 95.19 84 PHE A O 1
ATOM 710 N N . LEU A 1 85 ? 1.320 3.334 -5.592 1.00 96.81 85 LEU A N 1
ATOM 711 C CA . LEU A 1 85 ? 1.113 2.597 -4.356 1.00 96.81 85 LEU A CA 1
ATOM 712 C C . LEU A 1 85 ? -0.002 3.276 -3.562 1.00 96.81 85 LEU A C 1
ATOM 714 O O . LEU A 1 85 ? -0.011 4.492 -3.398 1.00 96.81 85 LEU A O 1
ATOM 718 N N . ASP A 1 86 ? -0.975 2.493 -3.117 1.00 97.56 86 ASP A N 1
ATOM 719 C CA . ASP A 1 86 ? -2.189 2.971 -2.465 1.00 97.56 86 ASP A CA 1
ATOM 720 C C . ASP A 1 86 ? -2.455 2.131 -1.215 1.00 97.56 86 ASP A C 1
ATOM 722 O O . ASP A 1 86 ? -2.721 0.927 -1.287 1.00 97.56 86 ASP A O 1
ATOM 726 N N . PHE A 1 87 ? -2.349 2.785 -0.064 1.00 98.00 87 PHE A N 1
ATOM 727 C CA . PHE A 1 87 ? -2.504 2.201 1.258 1.00 98.00 87 PHE A CA 1
ATOM 728 C C . PHE A 1 87 ? -3.690 2.866 1.948 1.00 98.00 87 PHE A C 1
ATOM 730 O O . PHE A 1 87 ? -3.616 4.035 2.316 1.00 98.00 87 PHE A O 1
ATOM 737 N N . ASP A 1 88 ? -4.777 2.128 2.153 1.00 97.94 88 ASP A N 1
ATOM 738 C CA . ASP A 1 88 ? -5.959 2.589 2.892 1.00 97.94 88 ASP A CA 1
ATOM 739 C C . ASP A 1 88 ? -6.080 1.800 4.195 1.00 97.94 88 ASP A C 1
ATOM 741 O O . ASP A 1 88 ? -6.503 0.639 4.213 1.00 97.94 88 ASP A O 1
ATOM 745 N N . 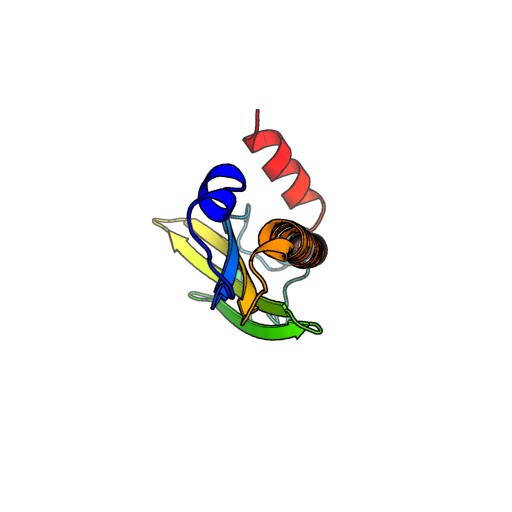GLY A 1 89 ? -5.662 2.434 5.287 1.00 98.25 89 GLY A N 1
ATOM 746 C CA . GLY A 1 89 ? -5.813 1.927 6.639 1.00 98.25 89 GLY A CA 1
ATOM 747 C C . GLY A 1 89 ? -7.116 2.421 7.257 1.00 98.25 89 GLY A C 1
ATOM 748 O O . GLY A 1 89 ? -7.433 3.606 7.185 1.00 98.25 89 GLY A O 1
ATOM 749 N N . PHE A 1 90 ? -7.875 1.548 7.916 1.00 98.31 90 PHE A N 1
ATOM 750 C CA . PHE A 1 90 ? -9.085 1.972 8.621 1.00 98.31 90 PHE A CA 1
ATOM 751 C C . PHE A 1 90 ? -9.439 1.108 9.826 1.00 98.31 90 PHE A C 1
ATOM 753 O O . PHE A 1 90 ? -9.022 -0.042 9.951 1.00 98.31 90 PHE A O 1
ATOM 760 N N . ALA A 1 91 ? -10.249 1.673 10.714 1.00 98.12 91 ALA A N 1
ATOM 761 C CA . ALA A 1 91 ? -10.833 0.999 11.862 1.00 98.12 91 ALA A CA 1
ATOM 762 C C . ALA A 1 91 ? -12.293 1.438 12.034 1.00 98.12 91 ALA A C 1
ATOM 764 O O . ALA A 1 91 ? -12.672 2.536 11.625 1.00 98.12 91 ALA A O 1
ATOM 765 N N . ASN A 1 92 ? -13.114 0.572 12.626 1.00 97.56 92 ASN A N 1
ATOM 766 C CA . ASN A 1 92 ? -14.555 0.785 12.763 1.00 97.56 92 ASN A CA 1
ATOM 767 C C . ASN A 1 92 ? -14.968 0.809 14.237 1.00 97.56 92 ASN A C 1
ATOM 769 O O . ASN A 1 92 ? -14.338 0.143 15.055 1.00 97.56 92 ASN A O 1
ATOM 773 N N . ASN A 1 93 ? -16.074 1.493 14.538 1.00 96.19 93 ASN A N 1
ATOM 774 C CA . ASN A 1 93 ? -16.700 1.552 15.865 1.00 96.19 93 ASN A CA 1
ATOM 775 C C . ASN A 1 93 ? -15.733 2.011 16.970 1.00 96.19 93 ASN A C 1
ATOM 777 O O . ASN A 1 93 ? -15.501 1.310 17.954 1.00 96.19 93 ASN A O 1
ATOM 781 N N . ILE A 1 94 ? -15.147 3.191 16.784 1.00 95.62 94 ILE A N 1
ATOM 782 C CA . ILE A 1 94 ? -14.102 3.742 17.644 1.00 95.62 94 ILE A CA 1
ATOM 783 C C . ILE A 1 94 ? -14.728 4.658 18.697 1.00 95.62 94 ILE A C 1
ATOM 785 O O . ILE A 1 94 ? -15.433 5.591 18.313 1.00 95.62 94 ILE A O 1
ATOM 789 N N . PRO A 1 95 ? -14.479 4.447 20.001 1.00 93.44 95 PRO A N 1
ATOM 790 C CA . PRO A 1 95 ? -14.848 5.424 21.022 1.00 93.44 95 PRO A CA 1
ATOM 791 C C . PRO A 1 95 ? -14.215 6.777 20.698 1.00 93.44 95 PRO A C 1
ATOM 793 O O . PRO A 1 95 ? -13.038 6.823 20.325 1.00 93.44 95 PRO A O 1
ATOM 796 N N . SER A 1 96 ? -14.979 7.868 20.769 1.00 90.88 96 SER A N 1
ATOM 797 C CA . SER A 1 96 ? -14.489 9.158 20.266 1.00 90.88 96 SER A CA 1
ATOM 798 C C . SER A 1 96 ? -13.231 9.632 20.973 1.00 90.88 96 SER A C 1
ATOM 800 O O . SER A 1 96 ? -12.397 10.237 20.321 1.00 90.88 96 SER A O 1
ATOM 802 N N . GLU A 1 97 ? -13.028 9.287 22.241 1.00 90.69 97 GLU A N 1
ATOM 803 C CA . GLU A 1 97 ? -11.833 9.610 23.017 1.00 90.69 97 GLU A CA 1
ATOM 804 C C . GLU A 1 97 ? -10.549 8.946 22.488 1.00 90.69 97 GLU A C 1
ATOM 806 O O . GLU A 1 97 ? -9.449 9.396 22.800 1.00 90.69 97 GLU A O 1
ATOM 811 N N . LYS A 1 98 ? -10.666 7.906 21.652 1.00 94.12 98 LYS A N 1
ATOM 812 C CA . LYS A 1 98 ? -9.530 7.163 21.080 1.00 94.12 98 LYS A CA 1
ATOM 813 C C . LYS A 1 98 ? -9.165 7.584 19.661 1.00 94.12 98 LYS A C 1
ATOM 815 O O . LYS A 1 98 ? -8.319 6.949 19.035 1.00 94.12 98 LYS A O 1
ATOM 820 N N . TYR A 1 99 ? -9.805 8.617 19.115 1.00 92.88 99 TYR A N 1
ATOM 821 C CA . TYR A 1 99 ? -9.652 8.967 17.701 1.00 92.88 99 TYR A CA 1
ATOM 822 C C . TYR A 1 99 ? -8.201 9.275 17.296 1.00 92.88 99 TYR A C 1
ATOM 824 O O . TYR A 1 99 ? -7.771 8.839 16.227 1.00 92.88 99 TYR A O 1
ATOM 832 N N . LEU A 1 100 ? -7.442 9.975 18.150 1.00 94.25 100 LEU A N 1
ATOM 833 C CA . LEU A 1 100 ? -6.027 10.282 17.909 1.00 94.25 100 LEU A CA 1
ATOM 834 C C . LEU A 1 100 ? -5.173 9.018 17.946 1.00 94.25 100 LEU A C 1
ATOM 836 O O . LEU A 1 100 ? -4.500 8.726 16.967 1.00 94.25 100 LEU A O 1
ATOM 840 N N . GLU A 1 101 ? -5.294 8.218 19.010 1.00 96.62 101 GLU A N 1
ATOM 841 C CA . GLU A 1 101 ? -4.564 6.950 19.154 1.00 96.62 101 GLU A CA 1
ATOM 842 C C . GLU A 1 101 ? -4.795 6.032 17.945 1.00 96.62 101 GLU A C 1
ATOM 844 O O . GLU A 1 101 ? -3.861 5.455 17.391 1.00 96.62 101 GLU A O 1
ATOM 849 N N . VAL A 1 102 ? -6.047 5.921 17.494 1.00 97.31 102 VAL A N 1
ATOM 850 C CA . VAL A 1 102 ? -6.398 5.129 16.311 1.00 97.31 102 VAL A CA 1
ATOM 851 C C . VAL A 1 102 ? -5.775 5.706 15.046 1.00 97.31 102 VAL A C 1
ATOM 853 O O . VAL A 1 102 ? -5.289 4.938 14.220 1.00 97.31 102 VAL A O 1
ATOM 856 N N . THR A 1 103 ? -5.761 7.028 14.887 1.00 96.62 103 THR A N 1
ATOM 857 C CA . THR A 1 103 ? -5.152 7.681 13.720 1.00 96.62 103 THR A CA 1
ATOM 858 C C . THR A 1 103 ? -3.637 7.464 13.690 1.00 96.62 103 THR A C 1
ATOM 860 O O . THR A 1 103 ? -3.109 7.074 12.649 1.00 96.62 103 THR A O 1
ATOM 863 N N . ASP A 1 104 ? -2.956 7.607 14.829 1.00 97.75 104 ASP A N 1
ATOM 864 C CA . ASP A 1 104 ? -1.515 7.358 14.957 1.00 97.75 104 ASP A CA 1
ATOM 865 C C . ASP A 1 104 ? -1.174 5.899 14.636 1.00 97.75 104 ASP A C 1
ATOM 867 O O . ASP A 1 104 ? -0.224 5.612 13.905 1.00 97.75 104 ASP A O 1
ATOM 871 N N . LYS A 1 105 ? -1.996 4.952 15.109 1.00 98.00 105 LYS A N 1
ATOM 872 C CA . LYS A 1 105 ? -1.827 3.530 14.786 1.00 98.00 105 LYS A CA 1
ATOM 873 C C . LYS A 1 105 ? -2.078 3.213 13.320 1.00 98.00 105 LYS A C 1
ATOM 875 O O . LYS A 1 105 ? -1.373 2.377 12.758 1.00 98.00 105 LYS A O 1
ATOM 880 N N . LEU A 1 106 ? -3.045 3.869 12.681 1.00 98.19 106 LEU A N 1
ATOM 881 C CA . LEU A 1 106 ? -3.243 3.739 11.239 1.00 98.19 106 LEU A CA 1
ATOM 882 C C . LEU A 1 106 ? -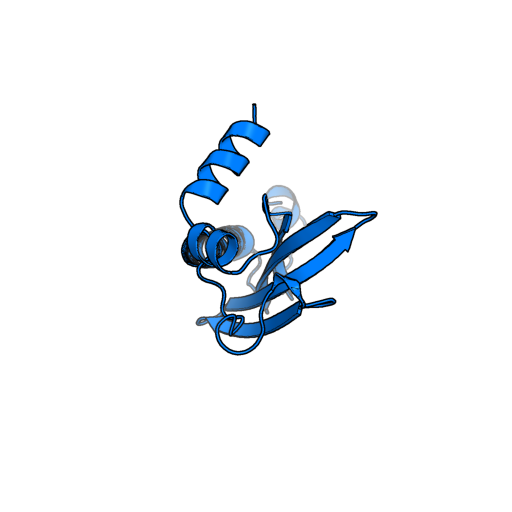2.034 4.259 10.461 1.00 98.19 106 LEU A C 1
ATOM 884 O O . LEU A 1 106 ? -1.606 3.596 9.519 1.00 98.19 106 LEU A O 1
ATOM 888 N N . HIS A 1 107 ? -1.464 5.391 10.877 1.00 97.81 107 HIS A N 1
ATOM 889 C CA . HIS A 1 107 ? -0.240 5.915 10.282 1.00 97.81 107 HIS A CA 1
ATOM 890 C C . HIS A 1 107 ? 0.915 4.916 10.425 1.00 97.81 107 HIS A C 1
ATOM 892 O O . HIS A 1 107 ? 1.518 4.550 9.425 1.00 97.81 107 HIS A O 1
ATOM 898 N N . GLU A 1 108 ? 1.157 4.389 11.629 1.00 97.81 108 GLU A N 1
ATOM 899 C CA . GLU A 1 108 ? 2.198 3.384 11.883 1.00 97.81 108 GLU A CA 1
ATOM 900 C C . GLU A 1 108 ? 2.037 2.139 10.989 1.00 97.81 108 GLU A C 1
ATOM 902 O O . GLU A 1 108 ? 2.996 1.689 10.362 1.00 97.81 108 GLU A O 1
ATOM 907 N N . ILE A 1 109 ? 0.815 1.601 10.885 1.00 97.56 109 ILE A N 1
ATOM 908 C CA . ILE A 1 109 ? 0.514 0.422 10.059 1.00 97.56 109 ILE A CA 1
ATOM 909 C C . ILE A 1 109 ? 0.806 0.681 8.580 1.00 97.56 109 ILE A C 1
ATOM 911 O O . ILE A 1 109 ? 1.323 -0.210 7.900 1.00 97.56 109 ILE A O 1
ATOM 915 N N . ILE A 1 110 ? 0.426 1.856 8.073 1.00 97.69 110 ILE A N 1
ATOM 916 C CA . ILE A 1 110 ? 0.641 2.207 6.671 1.00 97.69 110 ILE A CA 1
ATOM 917 C C . ILE A 1 110 ? 2.126 2.441 6.411 1.00 97.69 110 ILE A C 1
ATOM 919 O O . ILE A 1 110 ? 2.655 1.847 5.475 1.00 97.69 110 ILE A O 1
ATOM 923 N N . SER A 1 111 ? 2.807 3.217 7.256 1.00 96.31 111 SER A N 1
ATOM 924 C CA . SER A 1 111 ? 4.239 3.494 7.123 1.00 96.31 111 SER A CA 1
ATOM 925 C C . SER A 1 111 ? 5.049 2.199 7.096 1.00 96.31 111 SER A C 1
ATOM 927 O O . SER A 1 111 ? 5.818 1.987 6.168 1.00 96.31 111 SER A O 1
ATOM 929 N N . GLN A 1 112 ? 4.787 1.256 8.006 1.00 96.31 112 GLN A N 1
ATOM 930 C CA . GLN A 1 112 ? 5.467 -0.046 7.998 1.00 96.31 112 GLN A CA 1
ATOM 931 C C . GLN A 1 112 ? 5.266 -0.835 6.695 1.00 96.31 112 GLN A C 1
ATOM 933 O O . GLN A 1 112 ? 6.170 -1.549 6.264 1.00 96.31 112 GLN A O 1
ATOM 938 N N . GLU A 1 113 ? 4.083 -0.771 6.079 1.00 96.06 113 GLU A N 1
ATOM 939 C CA . GLU A 1 113 ? 3.824 -1.477 4.818 1.00 96.06 113 GLU A CA 1
ATOM 940 C C . GLU A 1 113 ? 4.451 -0.751 3.624 1.00 96.06 113 GLU A C 1
ATOM 942 O O . GLU A 1 113 ? 5.026 -1.393 2.744 1.00 96.06 113 GLU A O 1
ATOM 947 N N . TYR A 1 114 ? 4.392 0.581 3.617 1.00 95.44 114 TYR A N 1
ATOM 948 C CA . TYR A 1 114 ? 5.065 1.413 2.628 1.00 95.44 114 TYR A CA 1
ATOM 949 C C . TYR A 1 114 ? 6.565 1.117 2.620 1.00 95.44 114 TYR A C 1
ATOM 951 O O . TYR A 1 114 ? 7.116 0.752 1.581 1.00 95.44 114 TYR A O 1
ATOM 959 N N . GLU A 1 115 ? 7.198 1.144 3.795 1.00 95.44 115 GLU A N 1
ATOM 960 C CA . GLU A 1 115 ? 8.631 0.901 3.956 1.00 95.44 115 GLU A CA 1
ATOM 961 C C . GLU A 1 115 ? 9.061 -0.505 3.515 1.00 95.44 115 GLU A C 1
ATOM 963 O O . GLU A 1 115 ? 10.175 -0.688 3.028 1.00 95.44 115 GLU A O 1
ATOM 968 N N . ARG A 1 116 ? 8.180 -1.505 3.654 1.00 95.69 116 ARG A N 1
ATOM 969 C CA . ARG A 1 116 ? 8.411 -2.867 3.146 1.00 95.69 116 ARG A CA 1
ATOM 970 C C . ARG A 1 116 ? 8.271 -2.961 1.634 1.00 95.69 116 ARG A C 1
ATOM 972 O O . ARG A 1 116 ? 8.923 -3.809 1.029 1.00 95.69 116 ARG A O 1
ATOM 979 N N . THR A 1 117 ? 7.417 -2.133 1.042 1.00 96.25 117 THR A N 1
ATOM 980 C CA . THR A 1 117 ? 7.104 -2.157 -0.391 1.00 96.25 117 THR A CA 1
ATOM 981 C C . THR A 1 117 ? 8.195 -1.481 -1.214 1.00 96.25 117 THR A C 1
ATOM 983 O O . THR A 1 117 ? 8.547 -1.967 -2.290 1.00 96.25 117 THR A O 1
ATOM 986 N N . ILE A 1 118 ? 8.746 -0.373 -0.723 1.00 96.25 118 ILE A N 1
ATOM 987 C CA . ILE A 1 118 ? 9.738 0.423 -1.450 1.00 96.25 118 ILE A CA 1
ATOM 988 C C . ILE A 1 118 ? 11.178 0.094 -1.031 1.00 96.25 118 ILE A C 1
ATOM 990 O O . ILE A 1 118 ? 11.424 -0.474 0.031 1.00 96.25 118 ILE A O 1
ATOM 994 N N . LYS A 1 119 ? 12.150 0.459 -1.871 1.00 96.75 119 LYS A N 1
ATOM 995 C CA . LYS A 1 119 ? 13.594 0.347 -1.595 1.00 96.75 119 LYS A CA 1
ATOM 996 C C . LYS A 1 119 ? 14.266 1.720 -1.597 1.00 96.75 119 LYS A C 1
ATOM 998 O O . LYS A 1 119 ? 13.644 2.716 -1.967 1.00 96.75 119 LYS A O 1
ATOM 1003 N N . GLU A 1 120 ? 15.543 1.771 -1.208 1.00 95.69 120 GLU A N 1
ATOM 1004 C CA . GLU A 1 120 ? 16.324 3.015 -1.057 1.00 95.69 120 GLU A CA 1
ATOM 1005 C C . GLU A 1 120 ? 16.181 4.014 -2.224 1.00 95.69 120 GLU A C 1
ATOM 1007 O O . GLU A 1 120 ? 15.929 5.187 -1.944 1.00 95.69 120 GLU A O 1
ATOM 1012 N N . PRO A 1 121 ? 16.211 3.602 -3.511 1.00 94.94 121 PRO A N 1
ATOM 1013 C CA . PRO A 1 121 ? 16.069 4.550 -4.621 1.00 94.94 121 PRO A CA 1
ATOM 1014 C C . PRO A 1 121 ? 14.766 5.363 -4.584 1.00 94.94 121 PRO A C 1
ATOM 1016 O O . PRO A 1 121 ? 14.733 6.530 -4.978 1.00 94.94 121 PRO A O 1
ATOM 1019 N N . VAL A 1 122 ? 13.681 4.773 -4.076 1.00 93.44 122 VAL A N 1
ATOM 1020 C CA . VAL A 1 122 ? 12.397 5.464 -3.921 1.00 93.44 122 VAL A CA 1
ATOM 1021 C C . VAL A 1 122 ? 12.455 6.459 -2.762 1.00 93.44 122 VAL A C 1
ATOM 1023 O O . VAL A 1 122 ? 11.958 7.576 -2.907 1.00 93.44 122 VAL A O 1
ATOM 1026 N N . TYR A 1 123 ? 13.094 6.113 -1.638 1.00 91.56 123 TYR A N 1
ATOM 1027 C CA . TYR A 1 123 ? 13.284 7.054 -0.526 1.00 91.56 123 TYR A CA 1
ATOM 1028 C C . TYR A 1 123 ? 14.086 8.280 -0.955 1.00 91.56 123 TYR A C 1
ATOM 1030 O O . TYR A 1 123 ? 13.698 9.407 -0.647 1.00 91.56 123 TYR A O 1
ATOM 1038 N N . GLU A 1 124 ? 15.182 8.081 -1.687 1.00 92.69 124 GLU A N 1
ATOM 1039 C CA . GLU A 1 124 ? 16.001 9.183 -2.192 1.00 92.69 124 GLU A CA 1
ATOM 1040 C C . GLU A 1 124 ? 15.216 10.101 -3.129 1.00 92.69 124 GLU A C 1
ATOM 1042 O O . GLU A 1 124 ? 15.318 11.326 -3.028 1.00 92.69 124 GLU A O 1
ATOM 1047 N N . TYR A 1 125 ? 14.410 9.520 -4.020 1.00 90.50 125 TYR A N 1
ATOM 1048 C CA . TYR A 1 125 ? 13.539 10.282 -4.907 1.00 90.50 125 TYR A CA 1
ATOM 1049 C C . TYR A 1 125 ? 12.526 11.125 -4.123 1.00 90.50 125 TYR A C 1
ATOM 1051 O O . TYR A 1 125 ? 12.378 12.316 -4.396 1.00 90.50 125 TYR A O 1
ATOM 1059 N N . MET A 1 126 ? 11.863 10.536 -3.123 1.00 86.19 126 MET A N 1
ATOM 1060 C CA . MET A 1 126 ? 10.867 11.249 -2.318 1.00 86.19 126 MET A CA 1
ATOM 1061 C C . MET A 1 126 ? 11.493 12.368 -1.477 1.00 86.19 126 MET A C 1
ATOM 1063 O O . MET A 1 126 ? 10.906 13.442 -1.384 1.00 86.19 126 MET A O 1
ATOM 1067 N N . ARG A 1 127 ? 12.701 12.165 -0.928 1.00 87.88 127 ARG A N 1
ATOM 1068 C CA . ARG A 1 127 ? 13.443 13.215 -0.204 1.00 87.88 127 ARG A CA 1
ATOM 1069 C C . ARG A 1 127 ? 13.758 14.408 -1.110 1.00 87.88 127 ARG A C 1
ATOM 1071 O O . ARG A 1 127 ? 13.483 15.534 -0.729 1.00 87.88 127 ARG A O 1
ATOM 1078 N N . LYS A 1 128 ? 14.250 14.159 -2.330 1.00 86.31 128 LYS A N 1
ATOM 1079 C CA . LYS A 1 128 ? 14.589 15.218 -3.303 1.00 86.31 128 LYS A CA 1
ATOM 1080 C C . LYS A 1 128 ? 13.377 15.965 -3.862 1.00 86.31 128 LYS A C 1
ATOM 1082 O O . LYS A 1 128 ? 13.536 17.067 -4.362 1.00 86.31 128 LYS A O 1
ATOM 1087 N N . LYS A 1 129 ? 12.187 15.359 -3.840 1.00 70.75 129 LYS A N 1
ATOM 1088 C CA . LYS A 1 129 ? 10.933 15.988 -4.291 1.00 70.75 129 LYS A CA 1
ATOM 1089 C C . LYS A 1 129 ? 10.337 16.937 -3.240 1.00 70.75 129 LYS A C 1
ATOM 1091 O O . LYS A 1 129 ? 9.449 17.717 -3.572 1.00 70.75 129 LYS A O 1
ATOM 1096 N N . GLY A 1 130 ? 10.768 16.814 -1.983 1.00 58.81 130 GLY A N 1
ATOM 1097 C CA . GLY A 1 130 ? 10.328 17.655 -0.868 1.00 58.81 130 GLY A CA 1
ATOM 1098 C C . GLY A 1 130 ? 11.123 18.953 -0.687 1.00 58.81 130 GLY A C 1
ATOM 1099 O O . GLY A 1 130 ? 10.682 19.789 0.101 1.00 58.81 130 GLY A O 1
ATOM 1100 N N . ASP A 1 131 ? 12.240 19.106 -1.406 1.00 44.31 131 ASP A N 1
ATOM 1101 C CA . ASP A 1 131 ? 13.054 20.329 -1.508 1.00 44.31 131 ASP A CA 1
ATOM 1102 C C . ASP A 1 131 ? 12.648 21.158 -2.743 1.00 44.31 131 ASP A C 1
ATOM 1104 O O . ASP A 1 131 ? 12.681 22.409 -2.657 1.00 44.31 131 ASP A O 1
#

pLDDT: mean 92.24, std 8.04, range [44.31, 98.31]

InterPro domains:
  IPR026349 Conserved hypothetical protein CHP04255 [TIGR04255] (3-124)